Protein AF-A0A7W0XYG0-F1 (afdb_monomer)

Sequence (151 aa):
VEVGDGFEPVGISILGNSIFSNDGLGIDLDGDGITPNDGPGDADTGPNNLQNFPVISSANTGRRATTIKGTLESTLNATFIIQFFKNPIGAKDEGRTFAGEKVVSDTDGDGVVSFTFKPAKKVQAGMFVTATATDQATGDTSEFSAPKKVR

Solvent-accessible surface area (backbone atoms only — not comparable to full-atom values): 8141 Å² total; per-residue (Å²): 132,87,78,72,81,80,73,55,61,59,41,52,67,82,77,90,64,68,34,59,92,54,97,67,60,50,46,50,67,83,77,83,53,86,81,76,72,90,42,59,43,55,83,55,78,46,31,17,34,63,32,41,38,34,46,62,76,44,35,42,43,60,97,85,41,24,46,34,31,31,38,36,39,23,53,52,60,38,45,32,43,36,40,33,16,43,30,60,72,89,57,61,34,37,29,50,35,78,45,50,70,48,80,49,63,29,84,86,54,72,9,63,36,77,49,78,48,62,42,90,63,62,60,59,68,64,26,25,36,22,29,30,27,25,37,69,87,62,23,19,33,24,36,44,10,73,54,32,63,24,70

Structure (mmCIF, N/CA/C/O backbone):
data_AF-A0A7W0XYG0-F1
#
_entry.id   AF-A0A7W0XYG0-F1
#
loop_
_atom_site.group_PDB
_atom_site.id
_atom_site.type_symbol
_atom_site.label_atom_id
_atom_site.label_alt_id
_atom_site.label_comp_id
_atom_site.label_asym_id
_atom_site.label_entity_id
_atom_site.label_seq_id
_atom_site.pdbx_PDB_ins_code
_atom_site.Cartn_x
_atom_site.Cartn_y
_atom_site.Cartn_z
_atom_site.occupancy
_atom_site.B_iso_or_equiv
_atom_site.auth_seq_id
_atom_site.auth_comp_id
_atom_site.auth_asym_id
_atom_site.auth_atom_id
_atom_site.pdbx_PDB_model_num
ATOM 1 N N . VAL A 1 1 ? -3.455 -17.340 -37.522 1.00 43.47 1 VAL A N 1
ATOM 2 C CA . VAL A 1 1 ? -2.506 -16.322 -37.032 1.00 43.47 1 VAL A CA 1
ATOM 3 C C . VAL A 1 1 ? -3.272 -15.540 -36.003 1.00 43.47 1 VAL A C 1
ATOM 5 O O . VAL A 1 1 ? -4.092 -14.709 -36.366 1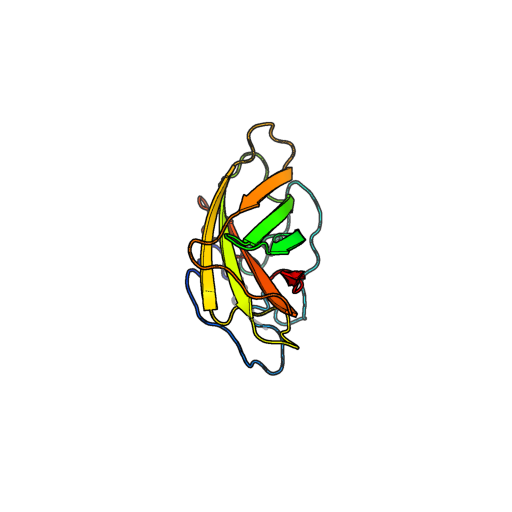.00 43.47 1 VAL A O 1
ATOM 8 N N . GLU A 1 2 ? -3.131 -15.942 -34.751 1.00 39.72 2 GLU A N 1
ATOM 9 C CA . GLU A 1 2 ? -3.620 -15.141 -33.642 1.00 39.72 2 GLU A CA 1
ATOM 10 C C . GLU A 1 2 ? -2.626 -13.987 -33.528 1.00 39.72 2 GLU A C 1
ATOM 12 O O . GLU A 1 2 ? -1.464 -14.184 -33.181 1.00 39.72 2 GLU A O 1
ATOM 17 N N . VAL A 1 3 ? -3.024 -12.813 -34.003 1.00 47.03 3 VAL A N 1
ATOM 18 C CA . VAL A 1 3 ? -2.336 -11.572 -33.661 1.00 47.03 3 VAL A CA 1
ATOM 19 C C . VAL A 1 3 ? -2.907 -11.173 -32.313 1.00 47.03 3 VAL A C 1
ATOM 21 O O . VAL A 1 3 ? -3.885 -10.437 -32.252 1.00 47.03 3 VAL A O 1
ATOM 24 N N . GLY A 1 4 ? -2.343 -11.750 -31.251 1.00 46.69 4 GLY A N 1
ATOM 25 C CA . GLY A 1 4 ? -2.408 -11.117 -29.945 1.00 46.69 4 GLY A CA 1
ATOM 26 C C . GLY A 1 4 ? -1.744 -9.764 -30.114 1.00 46.69 4 GLY A C 1
ATOM 27 O O . GLY A 1 4 ? -0.564 -9.680 -30.451 1.00 46.69 4 GLY A O 1
ATOM 28 N N . ASP A 1 5 ? -2.516 -8.704 -29.969 1.00 49.72 5 ASP A N 1
ATOM 29 C CA . ASP A 1 5 ? -2.005 -7.346 -29.939 1.00 49.72 5 ASP A CA 1
ATOM 30 C C . ASP A 1 5 ? -1.116 -7.090 -28.715 1.00 49.72 5 ASP A C 1
ATOM 32 O O . ASP A 1 5 ? -0.485 -6.039 -28.670 1.00 49.72 5 ASP A O 1
ATOM 36 N N . GLY A 1 6 ? -0.960 -8.075 -27.810 1.00 55.34 6 GLY A N 1
ATOM 37 C CA . GLY A 1 6 ? 0.193 -8.216 -26.908 1.00 55.34 6 GLY A CA 1
ATOM 38 C C . GLY A 1 6 ? 0.461 -6.977 -26.063 1.00 55.34 6 GLY A C 1
ATOM 39 O O . GLY A 1 6 ? 1.603 -6.704 -25.696 1.00 55.34 6 GLY A O 1
ATOM 40 N N . PHE A 1 7 ? -0.581 -6.178 -25.851 1.00 59.31 7 PHE A N 1
ATOM 41 C CA . PHE A 1 7 ? -0.501 -4.913 -25.166 1.00 59.31 7 PHE A CA 1
ATOM 42 C C . PHE A 1 7 ? -0.946 -5.153 -23.739 1.00 59.31 7 PHE A C 1
ATOM 44 O O . PHE A 1 7 ? -2.124 -5.022 -23.420 1.00 59.31 7 PHE A O 1
ATOM 51 N N . GLU A 1 8 ? 0.017 -5.518 -22.904 1.00 74.62 8 GLU A N 1
ATOM 52 C CA . GLU A 1 8 ? -0.170 -5.519 -21.463 1.00 74.62 8 GLU A CA 1
ATOM 53 C C . GLU A 1 8 ? -0.128 -4.058 -20.988 1.00 74.62 8 GLU A C 1
ATOM 55 O O . GLU A 1 8 ? 0.911 -3.399 -21.123 1.00 74.62 8 GLU A O 1
ATOM 60 N N . PRO A 1 9 ? -1.252 -3.478 -20.528 1.00 80.88 9 PRO A N 1
ATOM 61 C CA . PRO A 1 9 ? -1.297 -2.066 -20.184 1.00 80.88 9 PRO A CA 1
ATOM 62 C C . PRO A 1 9 ? -0.461 -1.798 -18.928 1.00 80.88 9 PRO A C 1
ATOM 64 O O . PRO A 1 9 ? -0.819 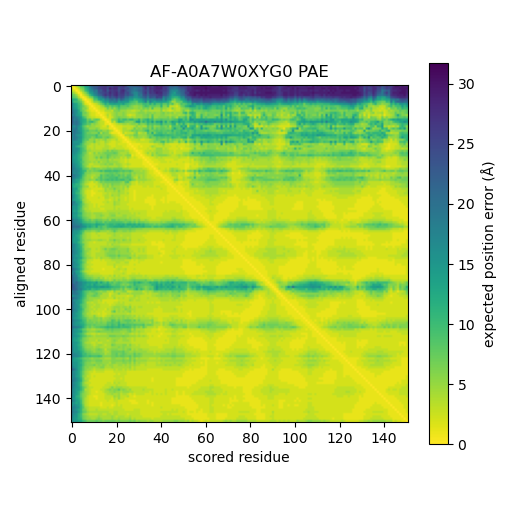-2.217 -17.832 1.00 80.88 9 PRO A O 1
ATOM 67 N N . VAL A 1 10 ? 0.631 -1.052 -19.089 1.00 86.25 10 VAL A N 1
ATOM 68 C CA . VAL A 1 10 ? 1.484 -0.555 -17.997 1.00 86.25 10 VAL A CA 1
ATOM 69 C C . VAL A 1 10 ? 1.225 0.927 -17.718 1.00 86.25 10 VAL A C 1
ATOM 71 O O . VAL A 1 10 ? 0.726 1.664 -18.574 1.00 86.25 10 VAL A O 1
ATOM 74 N N . GLY A 1 11 ? 1.586 1.377 -16.521 1.00 83.25 11 GLY A N 1
ATOM 75 C CA . GLY A 1 11 ? 1.501 2.763 -16.071 1.00 83.25 11 GLY A CA 1
ATOM 76 C C . GLY A 1 11 ? 0.085 3.233 -15.744 1.00 83.25 11 GLY A C 1
ATOM 77 O O . GLY A 1 11 ? -0.213 4.430 -15.811 1.00 83.25 11 GLY A O 1
ATOM 78 N N . ILE A 1 12 ? -0.822 2.309 -15.420 1.00 87.00 12 ILE A N 1
ATOM 79 C CA . ILE A 1 12 ? -2.209 2.630 -15.089 1.00 87.00 12 ILE A CA 1
ATOM 80 C C . ILE A 1 12 ? -2.328 2.973 -13.605 1.00 87.00 12 ILE A C 1
ATOM 82 O O . ILE A 1 12 ? -2.390 2.105 -12.730 1.00 87.00 12 ILE A O 1
ATOM 86 N N . SER A 1 13 ? -2.450 4.274 -13.338 1.00 85.19 13 SER A N 1
ATOM 87 C CA . SER A 1 13 ? -2.686 4.803 -11.995 1.00 85.19 13 SER A CA 1
ATOM 88 C C . SER A 1 13 ? -4.153 4.679 -11.585 1.00 85.19 13 SER A C 1
ATOM 90 O O . SER A 1 13 ? -5.027 5.344 -12.147 1.00 85.19 13 SER A O 1
ATOM 92 N N . ILE A 1 14 ? -4.420 3.878 -10.553 1.00 85.00 14 ILE A N 1
ATOM 93 C CA . ILE A 1 14 ? -5.756 3.687 -9.972 1.00 85.00 14 ILE A CA 1
ATOM 94 C C . ILE A 1 14 ? -5.778 4.360 -8.599 1.00 85.00 14 ILE A C 1
ATOM 96 O O . ILE A 1 14 ? -5.444 3.756 -7.582 1.00 85.00 14 ILE A O 1
ATOM 100 N N . LEU A 1 15 ? -6.143 5.646 -8.578 1.00 83.94 15 LEU A N 1
ATOM 101 C CA . LEU A 1 15 ? -6.040 6.493 -7.390 1.00 83.94 15 LEU A CA 1
ATOM 102 C C . LEU A 1 15 ? -7.394 7.049 -6.932 1.00 83.94 15 LEU A C 1
ATOM 104 O O . LEU A 1 15 ? -8.115 7.713 -7.674 1.00 83.94 15 LEU A O 1
ATOM 108 N N . GLY A 1 16 ? -7.708 6.859 -5.648 1.00 75.50 16 GLY A N 1
ATOM 109 C CA . GLY A 1 16 ? -8.885 7.433 -4.987 1.00 75.50 16 GLY A CA 1
ATOM 110 C C . GLY A 1 16 ? -10.214 6.772 -5.369 1.00 75.50 16 GLY A C 1
ATOM 111 O O . GLY A 1 16 ? -11.276 7.240 -4.948 1.00 75.50 16 GLY A O 1
ATOM 112 N N . ASN A 1 17 ? -10.172 5.685 -6.139 1.00 79.69 17 ASN A N 1
ATOM 113 C CA . ASN A 1 17 ? -11.350 4.951 -6.575 1.00 79.69 17 ASN A CA 1
ATOM 114 C C . ASN A 1 17 ? -12.031 4.230 -5.402 1.00 79.69 17 ASN A C 1
ATOM 116 O O . ASN A 1 17 ? -11.395 3.719 -4.485 1.00 79.69 17 ASN A O 1
ATOM 120 N N . SER A 1 18 ? -13.360 4.176 -5.446 1.00 85.38 18 SER A N 1
ATOM 121 C CA . SER A 1 18 ? -14.166 3.336 -4.561 1.00 85.38 18 SER A CA 1
ATOM 122 C C . SER A 1 18 ? -14.508 2.062 -5.326 1.00 85.38 18 SER A C 1
ATOM 124 O O . SER A 1 18 ? -15.411 2.074 -6.159 1.00 85.38 18 SER A O 1
ATOM 126 N N . ILE A 1 19 ? -13.756 0.991 -5.079 1.00 82.88 19 ILE A N 1
ATOM 127 C CA . ILE A 1 19 ? -13.884 -0.298 -5.766 1.00 82.88 19 ILE A CA 1
ATOM 128 C C . ILE A 1 19 ? -14.271 -1.343 -4.724 1.00 82.88 19 ILE A C 1
ATOM 130 O O . ILE A 1 19 ? -13.466 -1.690 -3.864 1.00 82.88 19 ILE A O 1
ATOM 134 N N . PHE A 1 20 ? -15.532 -1.775 -4.732 1.00 86.50 20 PHE A N 1
ATOM 135 C CA . PHE A 1 20 ? -16.078 -2.669 -3.711 1.00 86.50 20 PHE A CA 1
ATOM 136 C C . PHE A 1 20 ? -17.325 -3.404 -4.196 1.00 86.50 20 PHE A C 1
ATOM 138 O O . PHE A 1 20 ? -18.004 -2.934 -5.107 1.00 86.50 20 PHE A O 1
ATOM 145 N N . SER A 1 21 ? -17.699 -4.463 -3.470 1.00 79.88 21 SER A N 1
ATOM 146 C CA . SER A 1 21 ? -18.871 -5.294 -3.777 1.00 79.88 21 SER A CA 1
ATOM 147 C C . SER A 1 21 ? -18.725 -6.062 -5.093 1.00 79.88 21 SER A C 1
ATOM 149 O O . SER A 1 21 ? -19.723 -6.295 -5.777 1.00 79.88 21 SER A O 1
ATOM 151 N N . ASN A 1 22 ? -17.500 -6.463 -5.425 1.00 80.31 22 ASN A N 1
ATOM 152 C CA . ASN A 1 22 ? -17.216 -7.332 -6.551 1.00 80.31 22 ASN A CA 1
ATOM 153 C C . ASN A 1 22 ? -17.399 -8.801 -6.144 1.00 80.31 22 ASN A C 1
ATOM 155 O O . ASN A 1 22 ? -17.150 -9.233 -5.006 1.00 80.31 22 ASN A O 1
ATOM 159 N N . ASP A 1 23 ? -17.835 -9.600 -7.113 1.00 75.88 23 ASP A N 1
ATOM 160 C CA . ASP A 1 23 ? -17.931 -11.047 -6.939 1.00 75.88 23 ASP A CA 1
ATOM 161 C C . ASP A 1 23 ? -16.529 -11.683 -6.826 1.00 75.88 23 ASP A C 1
ATOM 163 O O . ASP A 1 23 ? -16.364 -12.666 -6.096 1.00 75.88 23 ASP A O 1
ATOM 167 N N . GLY A 1 24 ? -15.513 -11.054 -7.434 1.00 78.56 24 GLY A N 1
ATOM 168 C CA . GLY A 1 24 ? -14.084 -11.391 -7.360 1.00 78.56 24 GLY A CA 1
ATOM 169 C C . GLY A 1 24 ? -13.244 -10.379 -6.565 1.00 78.56 24 GLY A C 1
ATOM 170 O O . GLY A 1 24 ? -13.696 -9.874 -5.534 1.00 78.56 24 GLY A O 1
ATOM 171 N N . LEU A 1 25 ? -12.017 -10.126 -7.027 1.00 80.75 25 LEU A N 1
ATOM 172 C CA . LEU A 1 25 ? -11.106 -9.113 -6.483 1.00 80.75 25 LEU A CA 1
ATOM 173 C C . LEU A 1 25 ? -11.528 -7.703 -6.914 1.00 80.75 25 LEU A C 1
ATOM 175 O O . LEU A 1 25 ? -12.237 -7.531 -7.905 1.00 80.75 25 LEU A O 1
ATOM 179 N N . GLY A 1 26 ? -11.106 -6.683 -6.161 1.00 83.25 26 GLY A N 1
ATOM 180 C CA . GLY A 1 26 ? -11.349 -5.293 -6.549 1.00 83.25 26 GLY A CA 1
ATOM 181 C C . GLY A 1 26 ? -10.482 -4.850 -7.728 1.00 83.25 26 GLY A C 1
ATOM 182 O O . GLY A 1 26 ? -10.960 -4.165 -8.625 1.00 83.25 26 GLY A O 1
ATOM 183 N N . ILE A 1 27 ? -9.212 -5.241 -7.715 1.00 84.31 27 ILE A N 1
ATOM 184 C CA . ILE A 1 27 ? -8.257 -5.073 -8.811 1.00 84.31 27 ILE A CA 1
ATOM 185 C C . ILE A 1 27 ? -7.621 -6.449 -8.991 1.00 84.31 27 ILE A C 1
ATOM 187 O O . ILE A 1 27 ? -7.217 -7.045 -7.995 1.00 84.31 27 ILE A O 1
ATOM 191 N N . ASP A 1 28 ? -7.610 -6.923 -10.228 1.00 88.50 28 ASP A N 1
ATOM 192 C CA . ASP A 1 28 ? -7.035 -8.191 -10.674 1.00 88.50 28 ASP A CA 1
ATOM 193 C C . ASP A 1 28 ? -6.224 -7.841 -11.924 1.00 88.50 28 ASP A C 1
ATOM 195 O O . ASP A 1 28 ? -6.809 -7.339 -12.893 1.00 88.50 28 ASP A O 1
ATOM 199 N N . LEU A 1 29 ? -4.895 -7.919 -11.840 1.00 86.50 29 LEU A N 1
ATOM 200 C CA . LEU A 1 29 ? -4.023 -7.371 -12.884 1.00 86.50 29 LEU A CA 1
ATOM 201 C C . LEU A 1 29 ? -4.000 -8.256 -14.130 1.00 86.50 29 LEU A C 1
ATOM 203 O O . LEU A 1 29 ? -4.126 -7.716 -15.227 1.00 86.50 29 LEU A O 1
ATOM 207 N N . ASP A 1 30 ? -3.920 -9.577 -13.969 1.00 86.50 30 ASP A N 1
ATOM 208 C CA . ASP A 1 30 ? -3.855 -10.536 -15.085 1.00 86.50 30 ASP A CA 1
ATOM 209 C C . ASP A 1 30 ? -5.178 -11.304 -15.303 1.00 86.50 30 ASP A C 1
ATOM 211 O O . ASP A 1 30 ? -5.333 -12.096 -16.233 1.00 86.50 30 ASP A O 1
ATOM 215 N N . GLY A 1 31 ? -6.193 -11.049 -14.470 1.00 83.12 31 GLY A N 1
ATOM 216 C CA . GLY A 1 31 ? -7.488 -11.728 -14.544 1.00 83.12 31 GLY A CA 1
ATOM 217 C C . GLY A 1 31 ? -7.435 -13.187 -14.085 1.00 83.12 31 GLY A C 1
ATOM 218 O O . GLY A 1 31 ? -8.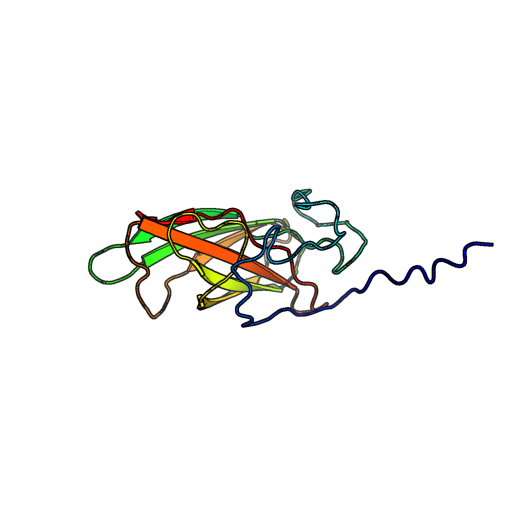352 -13.961 -14.392 1.00 83.12 31 GLY A O 1
ATOM 219 N N . ASP A 1 32 ? -6.365 -13.581 -13.400 1.00 85.69 32 ASP A N 1
ATOM 220 C CA . ASP A 1 32 ? -6.069 -14.949 -12.980 1.00 85.69 32 ASP A CA 1
ATOM 221 C C . ASP A 1 32 ? -6.177 -15.144 -11.455 1.00 85.69 32 ASP A C 1
ATOM 223 O O . ASP A 1 32 ? -6.062 -16.269 -10.951 1.00 85.69 32 ASP A O 1
ATOM 227 N N . GLY A 1 33 ? -6.516 -14.077 -10.726 1.00 88.12 33 GLY A N 1
ATOM 228 C CA . GLY A 1 33 ? -6.641 -14.063 -9.278 1.00 88.12 33 GLY A CA 1
ATOM 229 C C . GLY A 1 33 ? -5.617 -13.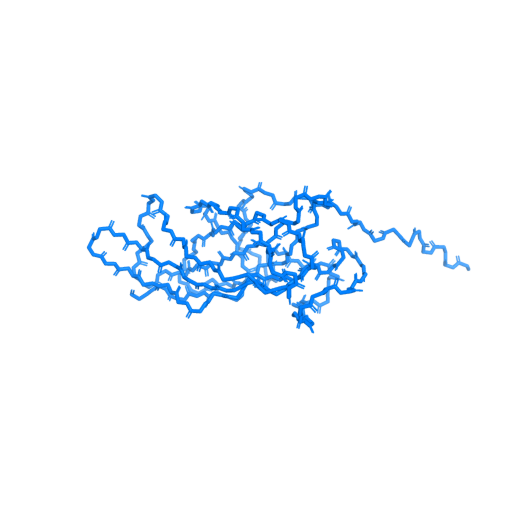139 -8.633 1.00 88.12 33 GLY A C 1
ATOM 230 O O . GLY A 1 33 ? -5.207 -12.148 -9.208 1.00 88.12 33 GLY A O 1
ATOM 231 N N . ILE A 1 34 ? -5.266 -13.417 -7.372 1.00 89.50 34 ILE A N 1
ATOM 232 C CA . ILE A 1 34 ? -4.303 -12.568 -6.660 1.00 89.50 34 ILE A CA 1
ATOM 233 C C . ILE A 1 34 ? -2.921 -12.854 -7.225 1.00 89.50 34 ILE A C 1
ATOM 235 O O . ILE A 1 34 ? -2.453 -13.992 -7.111 1.00 89.50 34 ILE A O 1
ATOM 239 N N . THR A 1 35 ? -2.253 -11.812 -7.700 1.00 91.81 35 THR A N 1
ATOM 240 C CA . THR A 1 35 ? -0.855 -11.875 -8.119 1.00 91.81 35 THR A CA 1
ATOM 241 C C . THR A 1 35 ? 0.048 -11.851 -6.877 1.00 91.81 35 THR A C 1
ATOM 243 O O . THR A 1 35 ? 0.069 -10.851 -6.161 1.00 91.81 35 THR A O 1
ATOM 246 N N . PRO A 1 36 ? 0.754 -12.938 -6.510 1.00 92.88 36 PRO A N 1
ATOM 247 C CA . PRO A 1 36 ? 1.548 -12.958 -5.282 1.00 92.88 36 PRO A CA 1
ATOM 248 C C . PRO A 1 36 ? 2.778 -12.057 -5.384 1.00 92.88 36 PRO A C 1
ATOM 250 O O . PRO A 1 36 ? 3.479 -12.125 -6.385 1.00 92.88 36 PRO A O 1
ATOM 253 N N . ASN A 1 37 ? 3.110 -11.334 -4.307 1.00 95.75 37 ASN A N 1
ATOM 254 C CA . ASN A 1 37 ? 4.371 -10.592 -4.275 1.00 95.75 37 ASN A CA 1
ATOM 255 C C . ASN A 1 37 ? 5.589 -11.520 -4.470 1.00 95.75 37 ASN A C 1
ATOM 257 O O . ASN A 1 37 ? 5.684 -12.557 -3.799 1.00 95.75 37 ASN A O 1
ATOM 261 N N . ASP A 1 38 ? 6.538 -11.110 -5.312 1.00 90.25 38 ASP A N 1
ATOM 262 C CA . ASP A 1 38 ? 7.738 -11.874 -5.694 1.00 90.25 38 ASP A CA 1
ATOM 263 C C . ASP A 1 38 ? 9.000 -11.528 -4.866 1.00 90.25 38 ASP A C 1
ATOM 265 O O . ASP A 1 38 ? 9.941 -12.326 -4.791 1.00 90.25 38 ASP A O 1
ATOM 269 N N . GLY A 1 39 ? 8.991 -10.386 -4.168 1.00 90.56 39 GLY A N 1
ATOM 270 C CA . GLY A 1 39 ? 10.045 -9.929 -3.259 1.00 90.56 39 GLY A CA 1
ATOM 271 C C . GLY A 1 39 ? 10.575 -8.526 -3.595 1.00 90.56 39 GLY A C 1
ATOM 272 O O . GLY A 1 39 ? 9.956 -7.774 -4.345 1.00 90.56 39 GLY A O 1
ATOM 273 N N . PRO A 1 40 ? 11.714 -8.110 -3.012 1.00 92.88 40 PRO A N 1
ATOM 274 C CA . PRO A 1 40 ? 12.312 -6.817 -3.321 1.00 92.88 40 PRO A CA 1
ATOM 275 C C . PRO A 1 40 ? 12.926 -6.804 -4.724 1.00 92.88 40 PRO A C 1
ATOM 277 O O . PRO A 1 40 ? 13.602 -7.749 -5.134 1.00 92.88 40 PRO A O 1
ATOM 280 N N . GLY A 1 41 ? 12.763 -5.683 -5.422 1.00 89.62 41 GLY A N 1
ATOM 281 C CA . GLY A 1 41 ? 13.299 -5.463 -6.761 1.00 89.62 41 GLY A CA 1
ATOM 282 C C . GLY A 1 41 ? 12.310 -5.681 -7.903 1.00 89.62 41 GLY A C 1
ATOM 283 O O . GLY A 1 41 ? 12.615 -5.158 -8.969 1.00 89.62 41 GLY A O 1
ATOM 284 N N . ASP A 1 42 ? 11.181 -6.362 -7.654 1.00 86.69 42 ASP A N 1
ATOM 285 C CA . ASP A 1 42 ? 9.951 -6.407 -8.478 1.00 86.69 42 ASP A CA 1
ATOM 286 C C . ASP A 1 42 ? 10.234 -6.379 -9.985 1.00 86.69 42 ASP A C 1
ATOM 288 O O . ASP A 1 42 ? 10.215 -5.336 -10.644 1.00 86.69 42 ASP A O 1
ATOM 292 N N . ALA A 1 43 ? 10.655 -7.536 -10.501 1.00 88.69 43 ALA A N 1
ATOM 293 C CA . ALA A 1 43 ? 11.159 -7.669 -11.868 1.00 88.69 43 ALA A CA 1
ATOM 294 C C . ALA A 1 43 ? 10.085 -8.153 -12.852 1.00 88.69 43 ALA A C 1
ATOM 296 O O . ALA A 1 43 ? 10.415 -8.525 -13.986 1.00 88.69 43 ALA A O 1
ATOM 297 N N . ASP A 1 44 ? 8.833 -8.190 -12.405 1.00 91.06 44 ASP A N 1
ATOM 298 C CA . ASP A 1 44 ? 7.728 -8.740 -13.160 1.00 91.06 44 ASP A CA 1
ATOM 299 C C . ASP A 1 44 ? 7.353 -7.865 -14.364 1.00 91.06 44 ASP A C 1
ATOM 301 O O . ASP A 1 44 ? 7.666 -6.677 -14.482 1.00 91.06 44 ASP A O 1
ATOM 305 N N . THR A 1 45 ? 6.702 -8.507 -15.330 1.00 90.50 45 THR A N 1
ATOM 306 C CA . THR A 1 45 ? 6.193 -7.865 -16.542 1.00 90.50 45 THR A CA 1
ATOM 307 C C . THR A 1 45 ? 4.768 -8.319 -16.778 1.00 90.50 45 THR A C 1
ATOM 309 O O . THR A 1 45 ? 4.464 -9.493 -16.586 1.00 90.50 45 THR A O 1
ATOM 312 N N . GLY A 1 46 ? 3.924 -7.417 -17.262 1.00 89.81 46 GLY A N 1
ATOM 313 C CA . GLY A 1 46 ? 2.498 -7.663 -17.449 1.00 89.81 46 GLY A CA 1
ATOM 314 C C . GLY A 1 46 ? 1.710 -6.383 -17.192 1.00 89.81 46 GLY A C 1
ATOM 315 O O . GLY A 1 46 ? 2.308 -5.302 -17.132 1.00 89.81 46 GLY A O 1
ATOM 316 N N . PRO A 1 47 ? 0.384 -6.469 -17.033 1.00 90.75 47 PRO A N 1
ATOM 317 C CA . PRO A 1 47 ? -0.439 -5.324 -16.674 1.00 90.75 47 PRO A CA 1
ATOM 318 C C . PRO A 1 47 ? 0.080 -4.655 -15.397 1.00 90.75 47 PRO A C 1
ATOM 320 O O . PRO A 1 47 ? 0.307 -5.311 -14.383 1.00 90.75 47 PRO A O 1
ATOM 323 N N . ASN A 1 48 ? 0.321 -3.344 -15.459 1.00 93.19 48 ASN A N 1
ATOM 324 C CA . ASN A 1 48 ? 0.983 -2.571 -14.401 1.00 93.19 48 ASN A CA 1
ATOM 325 C C . ASN A 1 48 ? 2.289 -3.190 -13.866 1.00 93.19 48 ASN A C 1
ATOM 327 O O . ASN A 1 48 ? 2.595 -3.053 -12.683 1.00 93.19 48 ASN A O 1
ATOM 331 N N . ASN A 1 49 ? 3.027 -3.910 -14.716 1.00 93.88 49 ASN A N 1
ATOM 332 C CA . ASN A 1 49 ? 4.219 -4.675 -14.342 1.00 93.88 49 ASN A CA 1
ATOM 333 C C . ASN A 1 49 ? 4.002 -5.594 -13.130 1.00 93.88 49 ASN A C 1
ATOM 335 O O . ASN A 1 49 ? 4.948 -5.888 -12.419 1.00 93.88 49 ASN A O 1
ATOM 339 N N . LEU A 1 50 ? 2.753 -6.016 -12.887 1.00 93.62 50 LEU A N 1
ATOM 340 C CA . LEU A 1 50 ? 2.361 -6.836 -11.740 1.00 93.62 50 LEU A CA 1
ATOM 341 C C . LEU A 1 50 ? 2.807 -6.278 -10.377 1.00 93.62 50 LEU A C 1
ATOM 343 O O . LEU A 1 50 ? 2.964 -7.028 -9.421 1.00 93.62 50 LEU A O 1
ATOM 347 N N . GLN A 1 51 ? 2.924 -4.948 -10.290 1.00 96.25 51 GLN A N 1
ATOM 348 C CA . GLN A 1 51 ? 3.375 -4.193 -9.125 1.00 96.25 51 GLN A CA 1
ATOM 349 C C . GLN A 1 51 ? 2.954 -4.825 -7.789 1.00 96.25 51 GLN A C 1
ATOM 351 O O . GLN A 1 51 ? 1.760 -4.916 -7.472 1.00 96.25 51 GLN A O 1
ATOM 356 N N . ASN A 1 52 ? 3.942 -5.132 -6.949 1.00 97.81 52 ASN A N 1
ATOM 357 C CA . ASN A 1 52 ? 3.713 -5.699 -5.625 1.00 97.81 52 ASN A CA 1
ATOM 358 C C . ASN A 1 52 ? 2.809 -4.804 -4.762 1.00 97.81 52 ASN A C 1
ATOM 360 O O . ASN A 1 52 ? 2.948 -3.571 -4.724 1.00 97.81 52 ASN A O 1
ATOM 364 N N . PHE A 1 53 ? 1.892 -5.422 -4.008 1.00 97.75 53 PHE A N 1
ATOM 365 C CA . PHE A 1 53 ? 0.977 -4.708 -3.113 1.00 97.75 53 PHE A CA 1
ATOM 366 C C . PHE A 1 53 ? 1.528 -4.559 -1.681 1.00 97.75 53 PHE A C 1
ATOM 368 O O . PHE A 1 53 ? 2.332 -5.373 -1.212 1.00 97.75 53 PHE A O 1
ATOM 375 N N . PRO A 1 54 ? 1.071 -3.549 -0.908 1.00 98.25 54 PRO A N 1
ATOM 376 C CA . PRO A 1 54 ? 1.490 -3.374 0.482 1.00 98.25 54 PRO A CA 1
ATOM 377 C C . PRO A 1 54 ? 1.061 -4.534 1.391 1.00 98.25 54 PRO A C 1
ATOM 379 O O . PRO A 1 54 ? -0.082 -4.979 1.358 1.00 98.25 54 PRO A O 1
ATOM 382 N N . VAL A 1 55 ? 1.908 -4.929 2.341 1.00 98.12 55 VAL A N 1
ATOM 383 C CA . VAL A 1 55 ? 1.563 -5.908 3.383 1.00 98.12 55 VAL A CA 1
ATOM 384 C C . VAL A 1 55 ? 1.266 -5.199 4.706 1.00 98.12 55 VAL A C 1
ATOM 386 O O . VAL A 1 55 ? 2.150 -4.655 5.372 1.00 98.12 55 VAL A O 1
ATOM 389 N N . ILE A 1 56 ? 0.003 -5.223 5.151 1.00 98.38 56 ILE A N 1
ATOM 390 C CA . ILE A 1 56 ? -0.415 -4.567 6.402 1.00 98.38 56 ILE A CA 1
ATOM 391 C C . ILE A 1 56 ? -0.184 -5.481 7.621 1.00 98.38 56 ILE A C 1
ATOM 393 O O . ILE A 1 56 ? -0.984 -6.358 7.976 1.00 98.38 56 ILE A O 1
ATOM 397 N N . SER A 1 57 ? 0.888 -5.206 8.363 1.00 98.19 57 SER A N 1
ATOM 398 C CA . SER A 1 57 ? 1.272 -5.972 9.554 1.00 98.19 57 SER A CA 1
ATOM 399 C C . SER A 1 57 ? 0.378 -5.696 10.768 1.00 98.19 57 SER A C 1
ATOM 401 O O . SER A 1 57 ? 0.061 -6.617 11.530 1.00 98.19 57 SER A O 1
ATOM 403 N N . SER A 1 58 ? -0.115 -4.464 10.947 1.00 98.25 58 SER A N 1
ATOM 404 C CA . SER A 1 58 ? -1.029 -4.125 12.049 1.00 98.25 58 SER A CA 1
ATOM 405 C C . SER A 1 58 ? -1.955 -2.951 11.737 1.00 98.25 58 SER A C 1
ATOM 407 O O . SER A 1 58 ? -1.575 -2.012 11.046 1.00 98.25 58 SER A O 1
ATOM 409 N N . ALA A 1 59 ? -3.161 -2.989 12.308 1.00 97.94 59 ALA A N 1
ATOM 410 C CA . ALA A 1 59 ? -4.103 -1.878 12.319 1.00 97.94 59 ALA A CA 1
ATOM 411 C C . ALA A 1 59 ? -4.768 -1.816 13.701 1.00 97.94 59 ALA A C 1
ATOM 413 O O . ALA A 1 59 ? -5.638 -2.625 14.017 1.00 97.94 59 ALA A O 1
ATOM 414 N N . ASN A 1 60 ? -4.327 -0.880 14.541 1.00 98.31 60 ASN A N 1
ATOM 415 C CA . ASN A 1 60 ? -4.786 -0.762 15.926 1.00 98.31 60 ASN A CA 1
ATOM 416 C C . ASN A 1 60 ? -5.475 0.584 16.152 1.00 98.31 60 ASN A C 1
ATOM 418 O O . ASN A 1 60 ? -4.949 1.625 15.751 1.00 98.31 60 ASN A O 1
ATOM 422 N N . THR A 1 61 ? -6.629 0.590 16.808 1.00 97.81 61 THR A N 1
ATOM 423 C CA . THR A 1 61 ? -7.440 1.780 17.041 1.00 97.81 61 THR A CA 1
ATOM 424 C C . THR A 1 61 ? -7.620 2.086 18.523 1.00 97.81 61 THR A C 1
ATOM 426 O O . THR A 1 61 ? -8.077 1.278 19.322 1.00 97.81 61 THR A O 1
ATOM 429 N N . GLY A 1 62 ? -7.248 3.305 18.914 1.00 93.50 62 GLY A N 1
ATOM 430 C CA . GLY A 1 62 ? -7.385 3.805 20.279 1.00 93.50 62 GLY A CA 1
ATOM 431 C C . GLY A 1 62 ? -8.546 4.785 20.431 1.00 93.50 62 GLY A C 1
ATOM 432 O O . GLY A 1 62 ? -9.387 4.959 19.548 1.00 93.50 62 GLY A O 1
ATOM 433 N N . ARG A 1 63 ? -8.584 5.516 21.551 1.00 89.06 63 ARG A N 1
ATOM 434 C CA . ARG A 1 63 ? -9.606 6.561 21.769 1.00 89.06 63 ARG A CA 1
ATOM 435 C C . ARG A 1 63 ? -9.555 7.675 20.718 1.00 89.06 63 ARG A C 1
ATOM 437 O O . ARG A 1 63 ? -10.605 8.170 20.333 1.00 89.06 63 ARG A O 1
ATOM 444 N N . ARG A 1 64 ? -8.356 8.051 20.258 1.00 88.62 64 ARG A N 1
ATOM 445 C CA . ARG A 1 64 ? -8.138 9.243 19.417 1.00 88.62 64 ARG A CA 1
ATOM 446 C C . ARG A 1 64 ? -7.827 8.945 17.951 1.00 88.62 64 ARG A C 1
ATOM 448 O O . ARG A 1 64 ? -8.174 9.753 17.105 1.00 88.62 64 ARG A O 1
ATOM 455 N N . ALA A 1 65 ? -7.175 7.825 17.647 1.00 94.94 65 ALA A N 1
ATOM 456 C CA . ALA A 1 65 ? -6.689 7.546 16.298 1.00 94.94 65 ALA A CA 1
ATOM 457 C C . ALA A 1 65 ? -6.542 6.045 16.038 1.00 94.94 65 ALA A C 1
ATOM 459 O O . ALA A 1 65 ? -6.397 5.257 16.976 1.00 94.94 65 ALA A O 1
ATOM 460 N N . THR A 1 66 ? -6.517 5.691 14.755 1.00 97.69 66 THR A N 1
ATOM 461 C CA . THR A 1 66 ? -6.052 4.389 14.266 1.00 97.69 66 THR A CA 1
ATOM 462 C C . THR A 1 66 ? -4.597 4.529 13.819 1.00 97.69 66 THR A C 1
ATOM 464 O O . THR A 1 66 ? -4.233 5.542 13.231 1.00 97.69 66 THR A O 1
ATOM 467 N N . THR A 1 67 ? -3.756 3.544 14.124 1.00 98.38 67 THR A N 1
ATOM 468 C CA . THR A 1 67 ? -2.381 3.437 13.623 1.00 98.38 67 THR A CA 1
ATOM 469 C C . THR A 1 67 ? -2.270 2.168 12.795 1.00 98.38 67 THR A C 1
ATOM 471 O O . THR A 1 67 ? -2.562 1.081 13.294 1.00 98.38 67 THR A O 1
ATOM 474 N N . ILE A 1 68 ? -1.857 2.328 11.543 1.00 98.62 68 ILE A N 1
ATOM 475 C CA . ILE A 1 68 ? -1.646 1.257 10.573 1.00 98.62 68 ILE A CA 1
ATOM 476 C C . ILE A 1 68 ? -0.146 1.163 10.312 1.00 98.62 68 ILE A C 1
ATOM 478 O O . ILE A 1 68 ? 0.515 2.190 10.147 1.00 98.62 68 ILE A O 1
ATOM 482 N N . LYS A 1 69 ? 0.390 -0.054 10.310 1.00 98.75 69 LYS A N 1
ATOM 483 C CA . LYS A 1 69 ? 1.785 -0.339 9.971 1.00 98.75 69 LYS A CA 1
ATOM 484 C C . LYS A 1 69 ? 1.849 -1.446 8.935 1.00 98.75 69 LYS A C 1
ATOM 486 O O . LYS A 1 69 ? 0.997 -2.336 8.950 1.00 98.75 69 LYS A O 1
ATOM 491 N N . GLY A 1 70 ? 2.880 -1.405 8.111 1.00 98.50 70 GLY A N 1
ATOM 492 C CA . GLY A 1 70 ? 3.126 -2.399 7.083 1.00 98.50 70 GLY A CA 1
ATOM 493 C C . GLY A 1 70 ? 4.454 -2.174 6.383 1.00 98.50 70 GLY A C 1
ATOM 494 O O . GLY A 1 70 ? 5.233 -1.306 6.790 1.00 98.50 70 GLY A O 1
ATOM 495 N N . THR A 1 71 ? 4.670 -2.978 5.356 1.00 98.38 71 THR A N 1
ATOM 496 C CA . THR A 1 71 ? 5.825 -2.937 4.464 1.00 98.38 71 THR A CA 1
ATOM 497 C C . THR A 1 71 ? 5.350 -2.975 3.017 1.00 98.38 71 THR A C 1
ATOM 499 O O . THR A 1 71 ? 4.239 -3.428 2.738 1.00 98.38 71 THR A O 1
ATOM 502 N N . LEU A 1 72 ? 6.174 -2.470 2.113 1.00 98.44 72 LEU A N 1
ATOM 503 C CA . LEU A 1 72 ? 6.086 -2.698 0.678 1.00 98.44 72 LEU A CA 1
ATOM 504 C C . LEU A 1 72 ? 7.452 -3.225 0.244 1.00 98.44 72 LEU A C 1
ATOM 506 O O . LEU A 1 72 ? 8.458 -2.624 0.613 1.00 98.44 72 LEU A O 1
ATOM 510 N N . GLU A 1 73 ? 7.471 -4.336 -0.478 1.00 97.88 73 GLU A N 1
ATOM 511 C CA . GLU A 1 73 ? 8.665 -4.856 -1.146 1.00 97.88 73 GLU A CA 1
ATOM 512 C C . GLU A 1 73 ? 8.424 -4.662 -2.639 1.00 97.88 73 GLU A C 1
ATOM 514 O O . GLU A 1 73 ? 7.438 -5.192 -3.143 1.00 97.88 73 GLU A O 1
ATOM 519 N N . SER A 1 74 ? 9.210 -3.814 -3.304 1.00 96.88 74 SER A N 1
ATOM 520 C CA . SER A 1 74 ? 8.994 -3.494 -4.719 1.00 96.88 74 SER A CA 1
ATOM 521 C C . SER A 1 74 ? 10.270 -2.945 -5.388 1.00 96.88 74 SER A C 1
ATOM 523 O O . SER A 1 74 ? 11.377 -3.182 -4.894 1.00 96.88 74 SER A O 1
ATOM 525 N N . THR A 1 75 ? 10.131 -2.229 -6.506 1.00 95.06 75 THR A N 1
ATOM 526 C CA . THR A 1 75 ? 11.201 -1.664 -7.333 1.00 95.06 75 THR A CA 1
ATOM 527 C C . THR A 1 75 ? 12.218 -0.872 -6.510 1.00 95.06 75 THR A C 1
ATOM 529 O O . THR A 1 75 ? 11.872 -0.001 -5.704 1.00 95.06 75 THR A O 1
ATOM 532 N N . LEU A 1 76 ? 13.503 -1.155 -6.740 1.00 96.44 76 LEU A N 1
ATOM 533 C CA . LEU A 1 76 ? 14.607 -0.527 -6.013 1.00 96.44 76 LEU A CA 1
ATOM 534 C C . LEU A 1 76 ? 14.689 0.977 -6.297 1.00 96.44 76 LEU A C 1
ATOM 536 O O . LEU A 1 76 ? 14.560 1.411 -7.442 1.00 96.44 76 LEU A O 1
ATOM 540 N N . ASN A 1 77 ? 15.036 1.763 -5.277 1.00 95.31 77 ASN A N 1
ATOM 541 C CA . ASN A 1 77 ? 15.225 3.219 -5.365 1.00 95.31 77 ASN A CA 1
ATOM 542 C C . ASN A 1 77 ? 13.996 3.977 -5.910 1.00 95.31 77 ASN A C 1
ATOM 544 O O . ASN A 1 77 ? 14.131 5.070 -6.471 1.00 95.31 77 ASN A O 1
ATOM 548 N N . ALA A 1 78 ? 12.801 3.401 -5.767 1.00 96.19 78 ALA A N 1
ATOM 549 C CA . ALA A 1 78 ? 11.557 3.979 -6.252 1.00 96.19 78 ALA A CA 1
ATOM 550 C C . ALA A 1 78 ? 10.778 4.697 -5.140 1.00 96.19 78 ALA A C 1
ATOM 552 O O . ALA A 1 78 ? 11.054 4.587 -3.939 1.00 96.19 78 ALA A O 1
ATOM 553 N N . THR A 1 79 ? 9.797 5.496 -5.559 1.00 98.19 79 THR A N 1
ATOM 554 C CA . THR A 1 79 ? 8.864 6.181 -4.660 1.00 98.19 79 THR A CA 1
ATOM 555 C C . THR A 1 79 ? 7.444 5.777 -5.004 1.00 98.19 79 THR A C 1
ATOM 557 O O . THR A 1 79 ? 7.032 5.859 -6.157 1.00 98.19 79 THR A O 1
ATOM 560 N N . PHE A 1 80 ? 6.681 5.412 -3.978 1.00 98.38 80 PHE A N 1
ATOM 561 C CA . PHE A 1 80 ? 5.336 4.877 -4.114 1.00 98.38 80 PHE A CA 1
ATOM 562 C C . PHE A 1 80 ? 4.320 5.722 -3.354 1.00 98.38 80 PHE A C 1
ATOM 564 O O . PHE A 1 80 ? 4.565 6.183 -2.233 1.00 98.38 80 PHE A O 1
ATOM 571 N N . ILE A 1 81 ? 3.136 5.875 -3.940 1.00 98.44 81 ILE A N 1
ATOM 572 C CA . ILE A 1 81 ? 1.936 6.326 -3.239 1.00 98.44 81 ILE A CA 1
ATOM 573 C C . ILE A 1 81 ? 1.241 5.085 -2.687 1.00 98.44 81 ILE A C 1
ATOM 575 O O . ILE A 1 81 ? 0.753 4.256 -3.446 1.00 98.44 81 ILE A O 1
ATOM 579 N N . ILE A 1 82 ? 1.151 4.973 -1.363 1.00 98.56 82 ILE A N 1
ATOM 580 C CA . ILE A 1 82 ? 0.331 3.949 -0.714 1.00 98.56 82 ILE A CA 1
ATOM 581 C C . ILE A 1 82 ? -1.023 4.552 -0.374 1.00 98.56 82 ILE A C 1
ATOM 583 O O . ILE A 1 82 ? -1.109 5.438 0.485 1.00 98.56 82 ILE A O 1
ATOM 587 N N . GLN A 1 83 ? -2.087 4.057 -1.001 1.00 98.38 83 GLN A N 1
ATOM 588 C CA . GLN A 1 83 ? -3.454 4.464 -0.689 1.00 98.38 83 GLN A CA 1
ATOM 589 C C . GLN A 1 83 ? -4.116 3.466 0.249 1.00 98.38 83 GLN A C 1
ATOM 591 O O . 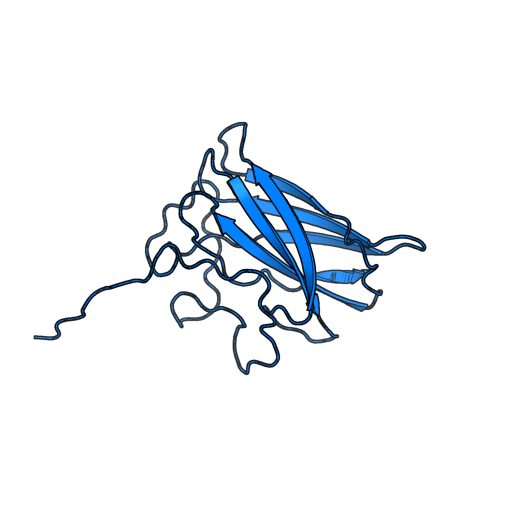GLN A 1 83 ? -4.032 2.265 0.044 1.00 98.38 83 GLN A O 1
ATOM 596 N N . PHE A 1 84 ? -4.793 3.962 1.284 1.00 98.06 84 PHE A N 1
ATOM 597 C CA . PHE A 1 84 ? -5.458 3.144 2.294 1.00 98.06 84 PHE A CA 1
ATOM 598 C C . PHE A 1 84 ? -6.970 3.271 2.179 1.00 98.06 84 PHE A C 1
ATOM 600 O O . PHE A 1 84 ? -7.510 4.375 2.064 1.00 98.06 84 PHE A O 1
ATOM 607 N N . PHE A 1 85 ? -7.672 2.155 2.342 1.00 97.25 85 PHE A N 1
ATOM 608 C CA . PHE A 1 85 ? -9.127 2.095 2.271 1.00 97.25 85 PHE A CA 1
ATOM 609 C C . PHE A 1 85 ? -9.688 1.416 3.514 1.00 97.25 85 PHE A C 1
ATOM 611 O O . PHE A 1 85 ? -9.099 0.484 4.051 1.00 97.25 85 PHE A O 1
ATOM 618 N N . LYS A 1 86 ? -10.833 1.896 4.006 1.00 94.88 86 LYS A N 1
ATOM 619 C CA . LYS A 1 86 ? -11.597 1.242 5.074 1.00 94.88 86 LYS A CA 1
ATOM 620 C C . LYS A 1 86 ? -12.770 0.475 4.478 1.00 94.88 86 LYS A C 1
ATOM 622 O O . LYS A 1 86 ? -13.513 1.004 3.647 1.00 94.88 86 LYS A O 1
ATOM 627 N N . ASN A 1 87 ? -12.980 -0.728 4.991 1.00 93.50 87 ASN A N 1
ATOM 628 C CA . ASN A 1 87 ? -13.967 -1.666 4.485 1.00 93.50 87 ASN A CA 1
ATOM 629 C C . ASN A 1 87 ? -14.866 -2.216 5.604 1.00 93.50 87 ASN A C 1
ATOM 631 O O . ASN A 1 87 ? -14.444 -2.279 6.768 1.00 93.50 87 ASN A O 1
ATOM 635 N N . PRO A 1 88 ? -16.123 -2.585 5.285 1.00 89.69 88 PRO A N 1
ATOM 636 C CA . PRO A 1 88 ? -17.025 -3.228 6.237 1.00 89.69 88 PRO A CA 1
ATOM 637 C C . PRO A 1 88 ? -16.521 -4.620 6.653 1.00 89.69 88 PRO A C 1
ATOM 639 O O . PRO A 1 88 ? -15.533 -5.135 6.136 1.00 89.69 88 PRO A O 1
ATOM 642 N N . ILE A 1 89 ? -17.205 -5.229 7.624 1.00 83.44 89 ILE A N 1
ATOM 643 C CA . ILE A 1 89 ? -16.923 -6.607 8.044 1.00 83.44 89 ILE A CA 1
ATOM 644 C C . ILE A 1 89 ? -17.148 -7.559 6.864 1.00 83.44 89 ILE A C 1
ATOM 646 O O . ILE A 1 89 ? -18.152 -7.434 6.170 1.00 83.44 89 ILE A O 1
ATOM 650 N N . GLY A 1 90 ? -16.232 -8.514 6.677 1.00 74.94 90 GLY A N 1
ATOM 651 C CA . GLY A 1 90 ? -16.316 -9.509 5.601 1.00 74.94 90 GLY A CA 1
ATOM 652 C C . GLY A 1 90 ? -15.798 -9.015 4.251 1.00 74.94 90 GLY A C 1
ATOM 653 O O . GLY A 1 90 ? -16.022 -9.676 3.245 1.00 74.94 90 GLY A O 1
ATOM 654 N N . ALA A 1 91 ? -15.130 -7.860 4.228 1.00 74.94 91 ALA A N 1
ATOM 655 C CA . ALA A 1 91 ? -14.483 -7.352 3.030 1.00 74.94 91 ALA A CA 1
ATOM 656 C C . ALA A 1 91 ? -13.388 -8.291 2.517 1.00 74.94 91 ALA A C 1
ATOM 658 O O . ALA A 1 91 ? -12.650 -8.876 3.314 1.00 74.94 91 ALA A O 1
ATOM 659 N N . LYS A 1 92 ? -13.308 -8.374 1.190 1.00 83.75 92 LYS A N 1
ATOM 660 C CA . LYS A 1 92 ? -12.251 -9.036 0.425 1.00 83.75 92 LYS A CA 1
ATOM 661 C C . LYS A 1 92 ? -11.113 -8.043 0.132 1.00 83.75 92 LYS A C 1
ATOM 663 O O . LYS A 1 92 ? -11.045 -6.973 0.751 1.00 83.75 92 LYS A O 1
ATOM 668 N N . ASP A 1 93 ? -10.256 -8.393 -0.816 1.00 85.81 93 ASP A N 1
ATOM 669 C CA . ASP A 1 93 ? -9.174 -7.575 -1.368 1.00 85.81 93 ASP A CA 1
ATOM 670 C C . ASP A 1 93 ? -9.757 -6.449 -2.250 1.00 85.81 93 ASP A C 1
ATOM 672 O O . ASP A 1 93 ? -9.761 -6.484 -3.478 1.00 85.81 93 ASP A O 1
ATOM 676 N N . GLU A 1 94 ? -10.363 -5.463 -1.585 1.00 91.19 94 GLU A N 1
ATOM 677 C CA . GLU A 1 94 ? -11.120 -4.362 -2.191 1.00 91.19 94 GLU A CA 1
ATOM 678 C C . GLU A 1 94 ? -10.943 -3.054 -1.411 1.00 91.19 94 GLU A C 1
ATOM 680 O O . GLU A 1 94 ? -10.524 -3.058 -0.251 1.00 91.19 94 GLU A O 1
ATOM 685 N N . GLY A 1 95 ? -11.350 -1.922 -1.988 1.00 91.25 95 GLY A N 1
ATOM 686 C CA . GLY A 1 95 ? -11.256 -0.594 -1.382 1.00 91.25 95 GLY A CA 1
ATOM 687 C C . GLY A 1 95 ? -12.557 0.200 -1.466 1.00 91.25 95 GLY A C 1
ATOM 688 O O . GLY A 1 95 ? -12.790 0.959 -2.401 1.00 91.25 95 GLY A O 1
ATOM 689 N N . ARG A 1 96 ? -13.403 0.116 -0.434 1.00 91.19 96 ARG A N 1
ATOM 690 C CA . ARG A 1 96 ? -14.699 0.811 -0.401 1.00 91.19 96 ARG A CA 1
ATOM 691 C C . ARG A 1 96 ? -14.580 2.297 -0.115 1.00 91.19 96 ARG A C 1
ATOM 693 O O . ARG A 1 96 ? -15.194 3.108 -0.798 1.00 91.19 96 ARG A O 1
ATOM 700 N N . THR A 1 97 ? -13.915 2.692 0.966 1.00 93.75 97 THR A N 1
ATOM 701 C CA . THR A 1 97 ? -13.851 4.110 1.350 1.00 93.75 97 THR A CA 1
ATOM 702 C C . THR A 1 97 ? -12.418 4.541 1.556 1.00 93.75 97 THR A C 1
ATOM 704 O O . THR A 1 97 ? -11.769 4.068 2.485 1.00 93.75 97 THR A O 1
ATOM 707 N N . PHE A 1 98 ? -11.966 5.501 0.755 1.00 95.44 98 PHE A N 1
ATOM 708 C CA . PHE A 1 98 ? -10.650 6.105 0.901 1.00 95.44 98 PHE A CA 1
ATOM 709 C C . PHE A 1 98 ? -10.444 6.659 2.322 1.00 95.44 98 PHE A C 1
ATOM 711 O O . PHE A 1 98 ? -11.270 7.409 2.858 1.00 95.44 98 PHE A O 1
ATOM 718 N N . ALA A 1 99 ? -9.357 6.233 2.960 1.00 95.50 99 ALA A N 1
ATOM 719 C CA . ALA A 1 99 ? -8.960 6.609 4.314 1.00 95.50 99 ALA A CA 1
ATOM 720 C C . ALA A 1 99 ? -7.769 7.585 4.326 1.00 95.50 99 ALA A C 1
ATOM 722 O O . ALA A 1 99 ? -7.476 8.174 5.373 1.00 95.50 99 ALA A O 1
ATOM 723 N N . GLY A 1 100 ? -7.131 7.776 3.171 1.00 97.00 100 GLY A N 1
ATOM 724 C CA . GLY A 1 100 ? -5.988 8.651 2.943 1.00 97.00 100 GLY A CA 1
ATOM 725 C C . GLY A 1 100 ? -4.836 7.897 2.291 1.00 97.00 100 GLY A C 1
ATOM 726 O O . GLY A 1 100 ? -4.937 6.705 2.015 1.00 97.00 100 GLY A O 1
ATOM 727 N N . GLU A 1 101 ? -3.733 8.599 2.080 1.00 98.06 101 GLU A N 1
ATOM 728 C CA . GLU A 1 101 ? -2.552 8.068 1.408 1.00 98.06 101 GLU A CA 1
ATOM 729 C C . GLU A 1 101 ? -1.264 8.483 2.117 1.00 98.06 101 GLU A C 1
ATOM 731 O O . GLU A 1 101 ? -1.256 9.369 2.982 1.00 98.06 101 GLU A O 1
ATOM 736 N N . LYS A 1 102 ? -0.170 7.815 1.763 1.00 98.19 102 LYS A N 1
ATOM 737 C CA . LYS A 1 102 ? 1.173 8.124 2.235 1.00 98.19 102 LYS A CA 1
ATOM 738 C C . LYS A 1 102 ? 2.179 7.860 1.124 1.00 98.19 102 LYS A C 1
ATOM 740 O O . LYS A 1 102 ? 2.198 6.767 0.575 1.00 98.19 102 LYS A O 1
ATOM 745 N N . VAL A 1 103 ? 3.050 8.831 0.874 1.00 98.38 103 VAL A N 1
ATOM 746 C CA . VAL A 1 103 ? 4.226 8.642 0.019 1.00 98.38 103 VAL A CA 1
ATOM 747 C C . VAL A 1 103 ? 5.330 7.957 0.823 1.00 98.38 103 VAL A C 1
ATOM 749 O O . VAL A 1 103 ? 5.591 8.338 1.973 1.00 98.38 103 VAL A O 1
ATOM 752 N N . VAL A 1 104 ? 5.943 6.936 0.234 1.00 97.88 104 VAL A N 1
ATOM 753 C CA . VAL A 1 104 ? 7.078 6.198 0.794 1.00 97.88 104 VAL A CA 1
ATOM 754 C C . VAL A 1 104 ? 8.164 6.058 -0.271 1.00 97.88 104 VAL A C 1
ATOM 756 O O . VAL A 1 104 ? 7.840 5.926 -1.446 1.00 97.88 104 VAL A O 1
ATOM 759 N N . SER A 1 105 ? 9.433 6.097 0.129 1.00 97.19 105 SER A N 1
ATOM 760 C CA . SER A 1 105 ? 10.572 6.006 -0.791 1.00 97.19 105 SER A CA 1
ATOM 761 C C . SER A 1 105 ? 11.572 4.986 -0.266 1.00 97.19 105 SER A C 1
ATOM 763 O O . SER A 1 105 ? 11.879 5.013 0.929 1.00 97.19 105 SER A O 1
ATOM 765 N N . ASP A 1 106 ? 12.071 4.131 -1.152 1.00 95.62 106 ASP A N 1
ATOM 766 C CA . ASP A 1 106 ? 13.240 3.290 -0.897 1.00 95.62 106 ASP A CA 1
ATOM 767 C C . ASP A 1 106 ? 14.501 4.158 -1.022 1.00 95.62 106 ASP A C 1
ATOM 769 O O . ASP A 1 106 ? 14.773 4.727 -2.079 1.00 95.62 106 ASP A O 1
ATOM 773 N N . THR A 1 107 ? 15.229 4.337 0.082 1.00 92.19 107 THR A N 1
ATOM 774 C CA . THR A 1 107 ? 16.383 5.259 0.145 1.00 92.19 107 THR A CA 1
ATOM 775 C C . THR A 1 107 ? 17.713 4.561 0.389 1.00 92.19 107 THR A C 1
ATOM 777 O O . THR A 1 107 ? 18.764 5.155 0.155 1.00 92.19 107 THR A O 1
ATOM 780 N N . ASP A 1 108 ? 17.672 3.334 0.895 1.00 90.12 108 ASP A N 1
ATOM 781 C CA . ASP A 1 108 ? 18.810 2.439 1.087 1.00 90.12 108 ASP A CA 1
ATOM 782 C C . ASP A 1 108 ? 18.980 1.458 -0.079 1.00 90.12 108 ASP A C 1
ATOM 784 O O . ASP A 1 108 ? 20.046 0.850 -0.197 1.00 90.12 108 ASP A O 1
ATOM 788 N N . GLY A 1 109 ? 18.003 1.394 -0.989 1.00 92.31 109 GLY A N 1
ATOM 789 C CA . GLY A 1 109 ? 18.099 0.675 -2.255 1.00 92.31 109 GLY A CA 1
ATOM 790 C C . GLY A 1 109 ? 17.928 -0.832 -2.096 1.00 92.31 109 GLY A C 1
ATOM 791 O O . GLY A 1 109 ? 18.395 -1.579 -2.958 1.00 92.31 109 GLY A O 1
ATOM 792 N N . ASP A 1 110 ? 17.329 -1.281 -0.988 1.00 94.94 110 ASP A N 1
ATOM 793 C CA . ASP A 1 110 ? 17.080 -2.697 -0.707 1.00 94.94 110 ASP A CA 1
ATOM 794 C C . ASP A 1 110 ? 15.695 -3.167 -1.183 1.00 94.94 110 ASP A C 1
ATOM 796 O O . ASP A 1 110 ? 15.391 -4.356 -1.088 1.00 94.94 110 ASP A O 1
ATOM 8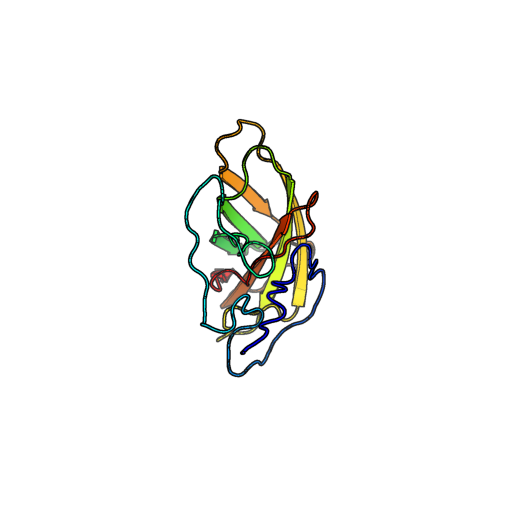00 N N . GLY A 1 111 ? 14.883 -2.252 -1.729 1.00 95.38 111 GLY A N 1
ATOM 801 C CA . GLY A 1 111 ? 13.545 -2.531 -2.240 1.00 95.38 111 GLY A CA 1
ATOM 802 C C . GLY A 1 111 ? 12.484 -2.703 -1.160 1.00 95.38 111 GLY A C 1
ATOM 803 O O . GLY A 1 111 ? 11.352 -3.040 -1.499 1.00 95.38 111 GLY A O 1
ATOM 804 N N . VAL A 1 112 ? 12.799 -2.490 0.123 1.00 96.94 112 VAL A N 1
ATOM 805 C CA . VAL A 1 112 ? 11.892 -2.750 1.246 1.00 96.94 112 VAL A CA 1
ATOM 806 C C . VAL A 1 112 ? 11.586 -1.471 2.013 1.00 96.94 112 VAL A C 1
ATOM 808 O O . VAL A 1 112 ? 12.393 -0.931 2.763 1.00 96.94 112 VAL A O 1
ATOM 811 N N . VAL A 1 113 ? 10.331 -1.024 1.955 1.00 97.19 113 VAL A N 1
ATOM 812 C CA . VAL A 1 113 ? 9.911 0.208 2.627 1.00 97.19 113 VAL A CA 1
ATOM 813 C C . VAL A 1 113 ? 8.904 -0.068 3.733 1.00 97.19 113 VAL A C 1
ATOM 815 O O . VAL A 1 113 ? 7.761 -0.466 3.506 1.00 97.19 113 VAL A O 1
ATOM 818 N N . SER A 1 114 ? 9.302 0.209 4.975 1.00 97.81 114 SER A N 1
ATOM 819 C CA . SER A 1 114 ? 8.396 0.187 6.128 1.00 97.81 114 SER A CA 1
ATOM 820 C C . SER A 1 114 ? 7.592 1.480 6.244 1.00 97.81 114 SER A C 1
ATOM 822 O O . SER A 1 114 ? 8.126 2.585 6.142 1.00 97.81 114 SER A O 1
ATOM 824 N N . PHE A 1 115 ? 6.308 1.374 6.589 1.00 98.25 115 PHE A N 1
ATOM 825 C CA . PHE A 1 115 ? 5.456 2.542 6.793 1.00 98.25 115 PHE A CA 1
ATOM 826 C C . PHE A 1 115 ? 4.638 2.501 8.082 1.00 98.25 115 PHE A C 1
ATOM 828 O O . PHE A 1 115 ? 4.242 1.465 8.615 1.00 98.25 115 PHE A O 1
ATOM 835 N N . THR A 1 116 ? 4.344 3.701 8.584 1.00 98.50 116 THR A N 1
ATOM 836 C CA . THR A 1 116 ? 3.312 3.947 9.594 1.00 98.50 116 THR A CA 1
ATOM 837 C C . THR A 1 116 ? 2.385 5.047 9.093 1.00 98.50 116 THR A C 1
ATOM 839 O O . THR A 1 116 ? 2.843 6.143 8.748 1.00 98.50 116 THR A O 1
ATOM 842 N N . PHE A 1 117 ? 1.085 4.762 9.087 1.00 98.31 117 PHE A N 1
ATOM 843 C CA . PHE A 1 117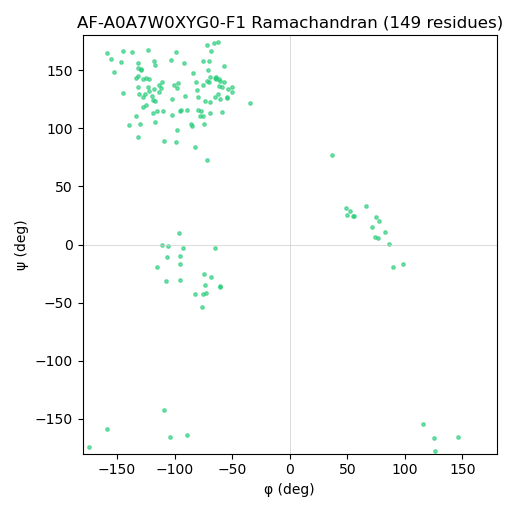 ? 0.028 5.661 8.645 1.00 98.31 117 PHE A CA 1
ATOM 844 C C . PHE A 1 117 ? -1.026 5.851 9.742 1.00 98.31 117 PHE A C 1
ATOM 846 O O . PHE A 1 117 ? -1.354 4.933 10.499 1.00 98.31 117 PHE A O 1
ATOM 853 N N . LYS A 1 118 ? -1.549 7.074 9.847 1.00 98.06 118 LYS A N 1
ATOM 854 C CA . LYS A 1 118 ? -2.623 7.439 10.774 1.00 98.06 118 LYS A CA 1
ATOM 855 C C . LYS A 1 118 ? -3.694 8.189 9.981 1.00 98.06 118 LYS A C 1
ATOM 857 O O . LYS A 1 118 ? -3.472 9.357 9.667 1.00 98.06 118 LYS A O 1
ATOM 862 N N . PRO A 1 119 ? -4.830 7.553 9.647 1.00 96.38 119 PRO A N 1
ATOM 863 C CA . PRO A 1 119 ? -5.875 8.213 8.881 1.00 96.38 119 PRO A CA 1
ATOM 864 C C . PRO A 1 119 ? -6.459 9.386 9.670 1.00 96.38 119 PRO A C 1
ATOM 866 O O . PRO A 1 119 ? -6.631 9.305 10.890 1.00 96.38 119 PRO A O 1
ATOM 869 N N . ALA A 1 120 ? -6.818 10.461 8.962 1.00 94.25 120 ALA A N 1
ATOM 870 C CA . ALA A 1 120 ? -7.411 11.657 9.566 1.00 94.25 120 ALA A CA 1
ATOM 871 C C . ALA A 1 120 ? -8.736 11.346 10.284 1.00 94.25 120 ALA A C 1
ATOM 873 O O . ALA A 1 120 ? -9.041 11.907 11.336 1.00 94.25 120 ALA A O 1
ATOM 874 N N . LYS A 1 121 ? -9.518 10.412 9.729 1.00 93.69 121 LYS A N 1
ATOM 875 C CA . LYS A 1 121 ? -10.710 9.855 10.371 1.00 93.69 121 LYS A CA 1
ATOM 876 C C . LYS A 1 121 ? -10.379 8.482 10.940 1.00 93.69 121 LYS A C 1
ATOM 878 O O . LYS A 1 121 ? -9.955 7.586 10.214 1.00 93.69 121 LYS A O 1
ATOM 883 N N . LYS A 1 122 ? -10.634 8.305 12.236 1.00 93.88 122 LYS A N 1
ATOM 884 C CA . LYS A 1 122 ? -10.484 7.018 12.920 1.00 93.88 122 LYS A CA 1
ATOM 885 C C . LYS A 1 122 ? -11.283 5.925 12.196 1.00 93.88 122 LYS A C 1
ATOM 887 O O . LYS A 1 122 ? -12.463 6.106 11.895 1.00 93.88 122 LYS A O 1
ATOM 892 N N . VAL A 1 123 ? -10.651 4.772 11.995 1.00 95.00 123 VAL A N 1
ATOM 893 C CA . VAL A 1 123 ? -11.313 3.538 11.549 1.00 95.00 123 VAL A CA 1
ATOM 894 C C . VAL A 1 123 ? -11.749 2.758 12.787 1.00 95.00 123 VAL A C 1
ATOM 896 O O . VAL A 1 123 ? -10.949 2.561 13.703 1.00 95.00 123 VAL A O 1
ATOM 899 N N . GLN A 1 124 ? -13.024 2.376 12.852 1.00 94.38 124 GLN A N 1
ATOM 900 C CA 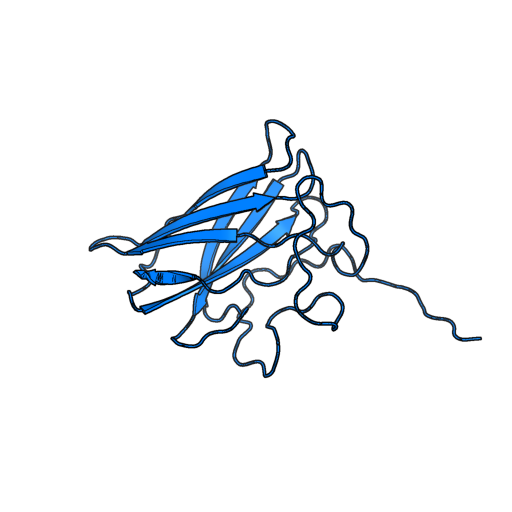. GLN A 1 124 ? -13.599 1.706 14.020 1.00 94.38 124 GLN A CA 1
ATOM 901 C C . GLN A 1 124 ? -13.082 0.268 14.159 1.00 94.38 124 GLN A C 1
ATOM 903 O O . GLN A 1 124 ? -12.783 -0.393 13.165 1.00 94.38 124 GLN A O 1
ATOM 908 N N . ALA A 1 125 ? -13.001 -0.217 15.400 1.00 95.56 125 ALA A N 1
ATOM 909 C CA . ALA A 1 125 ? -12.637 -1.602 15.677 1.00 95.56 125 ALA A CA 1
ATOM 910 C C . ALA A 1 125 ? -13.654 -2.551 15.027 1.00 95.56 125 ALA A C 1
ATOM 912 O O . ALA A 1 125 ? -14.853 -2.271 15.014 1.00 95.56 125 ALA A O 1
ATOM 913 N N . GLY A 1 126 ? -13.169 -3.660 14.474 1.00 94.19 126 GLY A N 1
ATOM 914 C CA . GLY A 1 126 ? -13.986 -4.619 13.731 1.00 94.19 126 GLY A CA 1
ATOM 915 C C . GLY A 1 126 ? -14.104 -4.334 12.233 1.00 94.19 126 GLY A C 1
ATOM 916 O O . GLY A 1 126 ? -14.387 -5.270 11.493 1.00 94.19 126 GLY A O 1
ATOM 917 N N . MET A 1 127 ? -13.830 -3.107 11.774 1.00 95.19 127 MET A N 1
ATOM 918 C CA . MET A 1 127 ? -13.676 -2.826 10.341 1.00 95.19 127 MET A CA 1
ATOM 919 C C . MET A 1 127 ? -12.361 -3.404 9.804 1.00 95.19 127 MET A C 1
ATOM 921 O O . MET A 1 127 ? -11.506 -3.852 10.573 1.00 95.19 127 MET A O 1
ATOM 925 N N . PHE A 1 128 ? -12.193 -3.365 8.486 1.00 96.50 128 PHE A N 1
ATOM 926 C CA . PHE A 1 128 ? -10.984 -3.814 7.802 1.00 96.50 128 PHE A CA 1
ATOM 927 C C . PHE A 1 128 ? -10.303 -2.654 7.080 1.00 96.50 128 PHE A C 1
ATOM 929 O O . PHE A 1 128 ? -10.953 -1.664 6.736 1.00 96.50 128 PHE A O 1
ATOM 936 N N . VAL A 1 129 ? -8.994 -2.775 6.881 1.00 97.12 129 VAL A N 1
ATOM 937 C CA . VAL A 1 129 ? -8.188 -1.866 6.068 1.00 97.12 129 VAL A CA 1
ATOM 938 C C . VAL A 1 129 ? -7.485 -2.665 4.983 1.00 97.12 129 VAL A C 1
ATOM 940 O O . VAL A 1 129 ? -6.920 -3.714 5.284 1.00 97.12 129 VAL A O 1
ATOM 943 N N . THR A 1 130 ? -7.505 -2.149 3.764 1.00 97.62 130 THR A N 1
ATOM 944 C CA . THR A 1 130 ? -6.699 -2.608 2.624 1.00 97.62 130 THR A CA 1
ATOM 945 C C . THR A 1 130 ? -5.881 -1.435 2.093 1.00 97.62 130 THR A C 1
ATOM 947 O O . THR A 1 130 ? -6.117 -0.279 2.479 1.00 97.62 130 THR A O 1
ATOM 950 N N . ALA A 1 131 ? -4.906 -1.720 1.239 1.00 97.94 131 ALA A N 1
ATOM 951 C CA . ALA A 1 131 ? -4.099 -0.715 0.580 1.00 97.94 131 ALA A CA 1
ATOM 952 C C . ALA A 1 131 ? -3.688 -1.138 -0.833 1.00 97.94 131 ALA A C 1
ATOM 954 O O . ALA A 1 131 ? -3.629 -2.330 -1.112 1.00 97.94 131 ALA A O 1
ATOM 955 N N . THR A 1 132 ? -3.379 -0.159 -1.676 1.00 98.31 132 THR A N 1
ATOM 956 C CA . THR A 1 132 ? -2.689 -0.327 -2.965 1.00 98.31 132 THR A CA 1
ATOM 957 C C . THR A 1 132 ? -1.369 0.439 -2.926 1.00 98.31 132 THR A C 1
ATOM 959 O O . THR A 1 132 ? -1.212 1.361 -2.114 1.00 98.31 132 THR A O 1
ATOM 962 N N . ALA A 1 133 ? -0.423 0.060 -3.779 1.00 98.25 133 ALA A N 1
ATOM 963 C CA . ALA A 1 133 ? 0.787 0.819 -4.068 1.00 98.25 133 ALA A CA 1
ATOM 964 C C . ALA A 1 133 ? 0.742 1.306 -5.516 1.00 98.25 133 ALA A C 1
ATOM 966 O O . ALA A 1 133 ? 0.363 0.545 -6.399 1.00 98.25 133 ALA A O 1
ATOM 967 N N . THR A 1 134 ? 1.132 2.557 -5.745 1.00 98.19 134 THR A N 1
ATOM 968 C CA . THR A 1 134 ? 1.328 3.108 -7.089 1.00 98.19 134 THR A CA 1
ATOM 969 C C . THR A 1 134 ? 2.738 3.664 -7.213 1.00 98.19 134 THR A C 1
ATOM 971 O O . THR A 1 134 ? 3.086 4.575 -6.453 1.00 98.19 134 THR A O 1
ATOM 974 N N . ASP A 1 135 ? 3.538 3.149 -8.145 1.00 97.56 135 ASP A N 1
ATOM 975 C CA . ASP A 1 135 ? 4.852 3.710 -8.475 1.00 97.56 135 ASP A CA 1
ATOM 976 C C . ASP A 1 135 ? 4.669 5.120 -9.066 1.00 97.56 135 ASP A C 1
ATOM 978 O O . ASP A 1 135 ? 3.879 5.335 -9.985 1.00 97.56 135 ASP A O 1
ATOM 982 N N . GLN A 1 136 ? 5.354 6.124 -8.510 1.00 97.12 136 GLN A N 1
ATOM 983 C CA . GLN A 1 136 ? 5.196 7.515 -8.951 1.00 97.12 136 GLN A CA 1
ATOM 984 C C . GLN A 1 136 ? 5.857 7.824 -10.295 1.00 97.12 136 GLN A C 1
ATOM 986 O O . GLN A 1 136 ? 5.473 8.800 -10.942 1.00 97.12 136 GLN A O 1
ATOM 991 N N . ALA A 1 137 ? 6.882 7.067 -10.674 1.00 95.50 137 ALA A N 1
ATOM 992 C CA . ALA A 1 137 ? 7.611 7.266 -11.914 1.00 95.50 137 ALA A CA 1
ATOM 993 C C . ALA A 1 137 ? 6.888 6.606 -13.090 1.00 95.50 137 ALA A C 1
ATOM 995 O O . ALA A 1 137 ? 6.788 7.222 -14.153 1.00 95.50 137 ALA A O 1
ATOM 996 N N . THR A 1 138 ? 6.380 5.386 -12.903 1.00 94.81 138 THR A N 1
ATOM 997 C CA . THR A 1 138 ? 5.723 4.628 -13.979 1.00 94.81 138 THR A CA 1
ATOM 998 C C . THR A 1 138 ? 4.207 4.784 -13.974 1.00 94.81 138 THR A C 1
ATOM 1000 O O . THR A 1 138 ? 3.591 4.772 -15.037 1.00 94.81 138 THR A O 1
ATOM 1003 N N . GLY A 1 139 ? 3.602 4.993 -12.803 1.00 95.06 139 GLY A N 1
ATOM 1004 C CA . GLY A 1 139 ? 2.154 5.018 -12.614 1.00 95.06 139 GLY A CA 1
ATOM 1005 C C . GLY A 1 139 ? 1.533 3.640 -12.377 1.00 95.06 139 GLY A C 1
ATOM 1006 O O . GLY A 1 139 ? 0.316 3.577 -12.197 1.00 95.06 139 GLY A O 1
ATOM 1007 N N . ASP A 1 140 ? 2.333 2.571 -12.361 1.00 96.56 140 ASP A N 1
ATOM 1008 C CA . ASP A 1 140 ? 1.891 1.192 -12.137 1.00 96.56 140 ASP A CA 1
ATOM 1009 C C . ASP A 1 140 ? 1.225 1.049 -10.770 1.00 96.56 140 ASP A C 1
ATOM 1011 O O . ASP A 1 140 ? 1.806 1.427 -9.755 1.00 96.56 140 ASP A O 1
ATOM 1015 N N . THR A 1 141 ? -0.006 0.532 -10.734 1.00 96.94 141 THR A N 1
ATOM 1016 C CA . THR A 1 141 ? -0.761 0.313 -9.492 1.00 96.94 141 THR A CA 1
ATOM 1017 C C . THR A 1 141 ? -0.969 -1.167 -9.219 1.00 96.94 141 THR A C 1
ATOM 1019 O O . T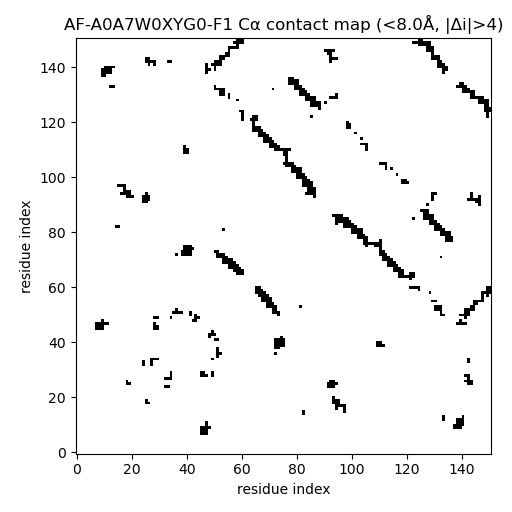HR A 1 141 ? -1.453 -1.884 -10.092 1.00 96.94 141 THR A O 1
ATOM 1022 N N . SER A 1 142 ? -0.679 -1.579 -7.986 1.00 96.88 142 SER A N 1
ATOM 1023 C CA . SER A 1 142 ? -0.890 -2.934 -7.485 1.00 96.88 142 SER A CA 1
ATOM 1024 C C . SER A 1 142 ? -2.369 -3.298 -7.345 1.00 96.88 142 SER A C 1
ATOM 1026 O O . SER A 1 142 ? -3.251 -2.438 -7.232 1.00 96.88 142 SER A O 1
ATOM 1028 N N . GLU A 1 143 ? -2.621 -4.589 -7.159 1.00 96.25 143 GLU A N 1
ATOM 1029 C CA . GLU A 1 143 ? -3.860 -5.084 -6.560 1.00 96.25 143 GLU A CA 1
ATOM 1030 C C . GLU A 1 143 ? -4.044 -4.587 -5.111 1.00 96.25 143 GLU A C 1
ATOM 1032 O O . GLU A 1 143 ? -3.169 -3.944 -4.512 1.00 96.25 143 GLU A O 1
ATOM 1037 N N . PHE A 1 144 ? -5.201 -4.877 -4.509 1.00 96.44 144 PHE A N 1
ATOM 1038 C CA . PHE A 1 144 ? -5.411 -4.604 -3.088 1.00 96.44 144 PHE A CA 1
ATOM 1039 C C . PHE A 1 144 ? -4.675 -5.615 -2.205 1.00 96.44 144 PHE A C 1
ATOM 1041 O O . PHE A 1 144 ? -4.788 -6.822 -2.372 1.00 96.44 144 PHE A O 1
ATOM 1048 N N . SER A 1 145 ? -4.041 -5.114 -1.148 1.00 96.69 145 SER A N 1
ATOM 1049 C CA . SER A 1 145 ? -3.523 -5.937 -0.058 1.00 96.69 145 SER A CA 1
ATOM 1050 C C . SER A 1 145 ? -4.608 -6.795 0.598 1.00 96.69 145 SER A C 1
ATOM 1052 O O . SER A 1 145 ? -5.728 -6.309 0.799 1.00 96.69 145 SER A O 1
ATOM 1054 N N . ALA A 1 146 ? -4.202 -7.924 1.183 1.00 95.12 146 ALA A N 1
ATOM 1055 C CA . ALA A 1 146 ? -5.043 -8.697 2.094 1.00 95.12 146 ALA A CA 1
ATOM 1056 C C . ALA A 1 146 ? -5.686 -7.831 3.211 1.00 95.12 146 ALA A C 1
ATOM 1058 O O . ALA A 1 146 ? -5.002 -7.021 3.858 1.00 95.12 146 ALA A O 1
ATOM 1059 N N . PRO A 1 147 ? -6.987 -8.006 3.520 1.00 95.44 147 PRO A N 1
ATOM 1060 C CA . PRO A 1 147 ? -7.707 -7.141 4.444 1.00 95.44 147 PRO A CA 1
ATOM 1061 C C . PRO A 1 147 ? -7.234 -7.319 5.891 1.00 95.44 147 PRO A C 1
ATOM 1063 O O . PRO A 1 147 ? -7.356 -8.380 6.511 1.00 95.44 147 PRO A O 1
ATOM 1066 N N . LYS A 1 148 ? -6.778 -6.225 6.508 1.00 97.19 148 LYS A N 1
ATOM 1067 C CA . LYS A 1 148 ? -6.370 -6.206 7.915 1.00 97.19 148 LYS A CA 1
ATOM 1068 C C . LYS A 1 148 ? -7.493 -5.750 8.832 1.00 97.19 148 LYS A C 1
ATOM 1070 O O . LYS A 1 148 ? -7.892 -4.586 8.822 1.00 97.19 148 LYS A O 1
ATOM 1075 N N . LYS A 1 149 ? -7.951 -6.647 9.710 1.00 96.62 149 LYS A N 1
ATOM 1076 C CA . LYS A 1 149 ? -8.916 -6.303 10.764 1.00 96.62 149 LYS A CA 1
ATOM 1077 C C . LYS A 1 149 ? -8.333 -5.273 11.733 1.00 96.62 149 LYS A C 1
ATOM 1079 O O . LYS A 1 149 ? -7.267 -5.493 12.310 1.00 96.62 149 LYS A O 1
ATOM 1084 N N . VAL A 1 150 ? -9.087 -4.206 11.976 1.00 97.00 150 VAL A N 1
ATOM 1085 C CA . VAL A 1 150 ? -8.766 -3.173 12.963 1.00 97.00 150 VAL A CA 1
ATOM 1086 C C . VAL A 1 150 ? -9.133 -3.655 14.365 1.00 97.00 150 VAL A C 1
ATOM 1088 O O . VAL A 1 150 ? -10.276 -4.069 14.598 1.00 97.00 150 VAL A O 1
ATOM 1091 N N . ARG A 1 151 ? -8.172 -3.594 15.292 1.00 95.12 151 ARG A N 1
ATOM 1092 C CA . ARG A 1 151 ? -8.329 -4.000 16.699 1.00 95.12 151 ARG A CA 1
ATOM 1093 C C . ARG A 1 151 ? -8.263 -2.821 17.653 1.00 95.12 151 ARG A C 1
ATOM 1095 O O . ARG A 1 151 ? -7.430 -1.923 17.415 1.00 95.12 151 ARG A O 1
#

Radius of gyration: 15.41 Å; Cα contacts (8 Å, |Δi|>4): 403; chains: 1; bounding box: 38×28×59 Å

Foldseek 3Di:
DPPPVPCQAAQAADPQDAQFDDPAFSDDRQVPHAQADPFAQLCADGRNSQFFFWAWPAWEFDPQWIKTKTKGHGRFFFKKKKWKAKAAAPTFQGHHGTQDIDIWGHDVRRRMTIDMDIGPDHHDARIWMWIWIATPVTNRIHGIYGIHGYD

pLDDT: mean 90.67, std 11.12, range [39.72, 98.75]

Mean predicted aligned error: 5.21 Å

Secondary structure (DSSP, 8-state):
---------------S--B---SS-S--SSSSS------TT----SGGGG-PPPEEEEEEE-SS-EEEEEEEE-STT-EEEEEEEEE-TT--S-B-EEEEEEEEE--SSSSEEEEEE--SSPPPTT-EEEEEEEETTT--BPPPPPPEE--

Nearest PDB structures (foldseek):
  2eef-assembly1_A  TM=4.301E-01  e=4.150E-02  Homo sapiens
  4be5-assembly1_A  TM=4.184E-01  e=2.890E-01  Vibrio cholerae MJ-1236
  7qfa-assembly1_A  TM=4.838E-01  e=3.050E-01  Homo sapiens
  3fso-assembly2_B  TM=3.924E-01  e=1.513E-01  Homo sapiens
  3rb7-assembly2_B  TM=3.732E-01  e=4.055E+00  Drosophila melanogaster